Protein AF-A0A9W3ZY60-F1 (afdb_monomer_lite)

pLDDT: mean 83.42, std 15.67, range [38.97, 97.25]

Secondary structure (DSSP, 8-state):
--HHHHHHHHHHHHHHH---SS--EEEETTTTEEEEESS-TTSTT--EEESSSEEEEEE-TTS-EEEEETTS-EEEESS-HHHHHHHHHHHHHHHHHHHHHHHHTS---PPP--GGGGGGPPPTTT----------

Organism: Bacillus thuringiensis subsp. tolworthi (NCBI:txid1442)

Radius of gyration: 20.69 Å; chains: 1; bounding box: 61×48×41 Å

Structure (mmCIF, N/CA/C/O backbone):
data_AF-A0A9W3ZY60-F1
#
_entry.id   AF-A0A9W3ZY60-F1
#
loop_
_atom_site.group_PDB
_atom_site.id
_atom_site.type_symbol
_atom_site.label_atom_id
_atom_site.label_alt_id
_atom_site.label_comp_id
_atom_site.label_asym_id
_atom_site.label_entity_id
_atom_site.label_seq_id
_atom_site.pdbx_PDB_ins_code
_atom_site.Cartn_x
_atom_site.Cartn_y
_atom_site.Cartn_z
_atom_site.occupancy
_atom_site.B_iso_or_equiv
_atom_site.auth_seq_id
_atom_site.auth_comp_id
_atom_site.auth_asym_id
_atom_site.auth_atom_id
_atom_site.pdbx_PDB_model_num
ATOM 1 N N . MET A 1 1 ? -5.625 -25.934 -6.864 1.00 38.97 1 MET A N 1
ATOM 2 C CA . MET A 1 1 ? -4.253 -25.501 -7.225 1.00 38.97 1 MET A CA 1
ATOM 3 C C . MET A 1 1 ? -4.138 -23.978 -7.470 1.00 38.97 1 MET A C 1
ATOM 5 O O . MET A 1 1 ? -3.528 -23.561 -8.440 1.00 38.97 1 MET A O 1
ATOM 9 N N . CYS A 1 2 ? -4.653 -23.108 -6.583 1.00 51.28 2 CYS A N 1
ATOM 10 C CA . CYS A 1 2 ? -4.442 -21.642 -6.683 1.00 51.28 2 CYS A CA 1
ATOM 11 C C . CYS A 1 2 ? -3.364 -21.103 -5.721 1.00 51.28 2 CYS A C 1
ATOM 13 O O . CYS A 1 2 ? -3.027 -19.923 -5.780 1.00 51.28 2 CYS A O 1
ATOM 15 N N . TYR A 1 3 ? -2.821 -21.959 -4.847 1.00 53.47 3 TYR A N 1
ATOM 16 C CA . TYR A 1 3 ? -1.860 -21.580 -3.808 1.00 53.47 3 TYR A CA 1
ATOM 17 C C . TYR A 1 3 ? -0.530 -21.097 -4.406 1.00 53.47 3 TYR A C 1
ATOM 19 O O . TYR A 1 3 ? -0.026 -20.050 -4.009 1.00 53.47 3 TYR A O 1
ATOM 27 N N . GLU A 1 4 ? -0.026 -21.761 -5.451 1.00 56.81 4 GLU A N 1
ATOM 28 C CA . GLU A 1 4 ? 1.256 -21.394 -6.075 1.00 56.81 4 GLU A CA 1
ATOM 29 C C . GLU A 1 4 ? 1.251 -19.987 -6.682 1.00 56.81 4 GLU A C 1
ATOM 31 O O . GLU A 1 4 ? 2.208 -19.227 -6.549 1.00 56.81 4 GLU A O 1
ATOM 36 N N . ARG A 1 5 ? 0.116 -19.578 -7.259 1.00 73.69 5 ARG A N 1
ATOM 37 C CA . ARG A 1 5 ? -0.067 -18.239 -7.834 1.00 73.69 5 ARG A CA 1
ATOM 38 C C . ARG A 1 5 ? -0.041 -17.119 -6.788 1.00 73.69 5 ARG A C 1
ATOM 40 O O . ARG A 1 5 ? 0.246 -15.977 -7.145 1.00 73.69 5 ARG A O 1
ATOM 47 N N . PHE A 1 6 ? -0.375 -17.399 -5.530 1.00 83.19 6 PHE A N 1
ATOM 48 C CA . PHE A 1 6 ? -0.290 -16.410 -4.454 1.00 83.19 6 PHE A CA 1
ATOM 49 C C . PHE A 1 6 ? 1.148 -16.272 -3.945 1.00 83.19 6 PHE A C 1
ATOM 51 O O . PHE A 1 6 ? 1.656 -15.155 -3.860 1.00 83.19 6 PHE A O 1
ATOM 58 N N . PHE A 1 7 ? 1.820 -17.395 -3.674 1.00 85.81 7 PHE A N 1
ATOM 59 C CA . PHE A 1 7 ? 3.206 -17.386 -3.199 1.00 85.81 7 PHE A CA 1
ATOM 60 C C . PHE A 1 7 ? 4.164 -16.802 -4.230 1.00 85.81 7 PHE A C 1
ATOM 62 O O . PHE A 1 7 ? 4.990 -15.976 -3.856 1.00 85.81 7 PHE A O 1
ATOM 69 N N . GLY A 1 8 ? 3.993 -17.121 -5.517 1.00 86.56 8 GLY A N 1
ATOM 70 C CA . GLY A 1 8 ? 4.802 -16.520 -6.579 1.00 86.56 8 GLY A CA 1
ATOM 71 C C . GLY A 1 8 ? 4.671 -14.994 -6.629 1.00 86.56 8 GLY A C 1
ATOM 72 O O . GLY A 1 8 ? 5.671 -14.288 -6.716 1.00 86.56 8 GLY A O 1
ATOM 73 N N . ARG A 1 9 ? 3.451 -14.456 -6.479 1.00 87.88 9 ARG A N 1
ATOM 74 C CA . ARG A 1 9 ? 3.241 -12.997 -6.418 1.00 87.88 9 ARG A CA 1
ATOM 75 C C . ARG A 1 9 ? 3.841 -12.377 -5.163 1.00 87.88 9 ARG A C 1
ATOM 77 O O . ARG A 1 9 ? 4.436 -11.308 -5.242 1.00 87.88 9 ARG A O 1
ATOM 84 N N . LYS A 1 10 ? 3.694 -13.045 -4.018 1.00 89.19 10 LYS A N 1
ATOM 85 C CA . LYS A 1 10 ? 4.271 -12.599 -2.748 1.00 89.19 10 LYS A CA 1
ATOM 86 C C . LYS A 1 10 ? 5.800 -12.553 -2.814 1.00 89.19 10 LYS A C 1
ATOM 88 O O . LYS A 1 10 ? 6.388 -11.583 -2.342 1.00 89.19 10 LYS A O 1
ATOM 93 N N . GLU A 1 11 ? 6.430 -13.569 -3.399 1.00 89.06 11 GLU A N 1
ATOM 94 C CA . GLU A 1 11 ? 7.886 -13.608 -3.551 1.00 89.06 11 GLU A CA 1
ATOM 95 C C . GLU A 1 11 ? 8.365 -12.534 -4.530 1.00 89.06 11 GLU A C 1
ATOM 97 O O . GLU A 1 11 ? 9.295 -11.804 -4.206 1.00 89.06 11 GLU A O 1
ATOM 102 N N . GLY A 1 12 ? 7.650 -12.323 -5.642 1.00 88.25 12 GLY A N 1
ATOM 103 C CA . GLY A 1 12 ? 7.923 -11.204 -6.547 1.00 88.25 12 GLY A CA 1
ATOM 104 C C . GLY A 1 12 ? 7.873 -9.851 -5.830 1.00 88.25 12 GLY A C 1
ATOM 105 O O . GLY A 1 12 ? 8.790 -9.046 -5.945 1.00 88.25 12 GLY A O 1
ATOM 106 N N . THR A 1 13 ? 6.859 -9.596 -4.997 1.00 90.75 13 THR A N 1
ATOM 107 C CA . THR A 1 13 ? 6.813 -8.366 -4.186 1.00 90.75 13 THR A CA 1
ATOM 108 C C . THR A 1 13 ? 7.991 -8.251 -3.221 1.00 90.75 13 THR A C 1
ATOM 110 O O . THR A 1 13 ? 8.529 -7.155 -3.043 1.00 90.75 13 THR A O 1
ATOM 113 N N . LYS A 1 14 ? 8.406 -9.354 -2.596 1.00 90.88 14 LYS A N 1
ATOM 114 C CA . LYS A 1 14 ? 9.551 -9.384 -1.681 1.00 90.88 14 LYS A CA 1
ATOM 115 C C . LYS A 1 14 ? 10.863 -9.085 -2.406 1.00 90.88 14 LYS A C 1
ATOM 117 O O . LYS A 1 14 ? 11.657 -8.310 -1.885 1.00 90.88 14 LYS A O 1
ATOM 122 N N . GLU A 1 15 ? 11.064 -9.629 -3.599 1.00 89.81 15 GLU A N 1
ATOM 123 C CA . GLU A 1 15 ? 12.227 -9.335 -4.440 1.00 89.81 15 GLU A CA 1
ATOM 124 C C . GLU A 1 15 ? 12.258 -7.861 -4.877 1.00 89.81 15 GLU A C 1
ATOM 126 O O . GLU A 1 15 ? 13.311 -7.230 -4.892 1.00 89.81 15 GLU A O 1
ATOM 131 N N . LEU A 1 16 ? 11.090 -7.286 -5.182 1.00 88.81 16 LEU A N 1
ATOM 132 C CA . LEU A 1 16 ? 10.964 -5.898 -5.631 1.00 88.81 16 LEU A CA 1
ATOM 133 C C . LEU A 1 16 ? 11.133 -4.866 -4.513 1.00 88.81 16 LEU A C 1
ATOM 135 O O . LEU A 1 16 ? 11.702 -3.805 -4.736 1.00 88.81 16 LEU A O 1
ATOM 139 N N . THR A 1 17 ? 10.568 -5.130 -3.335 1.00 89.62 17 THR A N 1
ATOM 140 C CA . THR A 1 17 ? 10.355 -4.095 -2.303 1.00 89.62 17 THR A CA 1
ATOM 141 C C . THR A 1 17 ? 10.947 -4.431 -0.940 1.00 89.62 17 THR A C 1
ATOM 143 O O . THR A 1 17 ? 10.913 -3.578 -0.046 1.00 89.62 17 THR A O 1
ATOM 146 N N . HIS A 1 18 ? 11.445 -5.661 -0.772 1.00 90.69 18 HIS A N 1
ATOM 147 C CA . HIS A 1 18 ? 11.888 -6.264 0.490 1.00 90.69 18 HIS A CA 1
ATOM 148 C C . HIS A 1 18 ? 10.790 -6.388 1.561 1.00 90.69 18 HIS A C 1
ATOM 150 O O . HIS A 1 18 ? 11.072 -6.604 2.739 1.00 90.69 18 HIS A O 1
ATOM 156 N N . ILE A 1 19 ? 9.513 -6.290 1.173 1.00 88.94 19 ILE A N 1
ATOM 157 C CA . ILE A 1 19 ? 8.381 -6.446 2.091 1.00 88.94 19 ILE A CA 1
ATOM 158 C C . ILE A 1 19 ? 8.047 -7.933 2.251 1.00 88.94 19 ILE A C 1
ATOM 160 O O . ILE A 1 19 ? 7.628 -8.596 1.307 1.00 88.94 19 ILE A O 1
ATOM 164 N N . THR A 1 20 ? 8.179 -8.450 3.473 1.00 86.56 20 THR A N 1
ATOM 165 C CA . THR A 1 20 ? 7.963 -9.875 3.791 1.00 86.56 20 THR A CA 1
ATOM 166 C C . THR A 1 20 ? 6.615 -10.148 4.467 1.00 86.56 20 THR A C 1
ATOM 168 O O . THR A 1 20 ? 5.926 -11.124 4.151 1.00 86.56 20 THR A O 1
ATOM 171 N N . HIS A 1 21 ? 6.212 -9.274 5.392 1.00 87.62 21 HIS A N 1
ATOM 172 C CA . HIS A 1 21 ? 4.989 -9.412 6.183 1.00 87.62 21 HIS A CA 1
ATOM 173 C C . HIS A 1 21 ? 3.867 -8.534 5.648 1.00 87.62 21 HIS A C 1
ATOM 175 O O . HIS A 1 21 ? 4.058 -7.331 5.457 1.00 87.62 21 HIS A O 1
ATOM 181 N N . LYS A 1 22 ? 2.682 -9.140 5.473 1.00 90.06 22 LYS A N 1
ATOM 182 C CA . LYS A 1 22 ? 1.488 -8.495 4.904 1.00 90.06 22 LYS A CA 1
ATOM 183 C C . LYS A 1 22 ? 1.797 -7.736 3.603 1.00 90.06 22 LYS A C 1
ATOM 185 O O . LYS A 1 22 ? 1.313 -6.626 3.394 1.00 90.06 22 LYS A O 1
ATOM 190 N N . ALA A 1 23 ? 2.650 -8.332 2.778 1.00 91.94 23 ALA A N 1
ATOM 191 C CA . ALA A 1 23 ? 3.040 -7.816 1.482 1.00 91.94 23 ALA A CA 1
ATOM 192 C C . ALA A 1 23 ? 1.817 -7.557 0.573 1.00 91.94 23 ALA A C 1
ATOM 194 O O . ALA A 1 23 ? 0.886 -8.377 0.536 1.00 91.94 23 ALA A O 1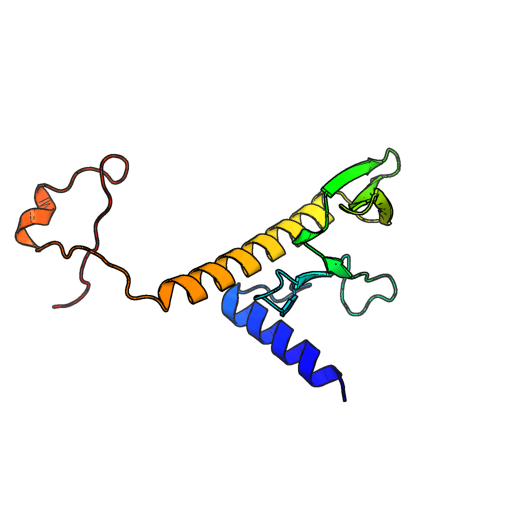
ATOM 195 N N . PRO A 1 24 ? 1.810 -6.433 -0.160 1.00 94.81 24 PRO A N 1
ATOM 196 C CA . PRO A 1 24 ? 0.859 -6.222 -1.242 1.00 94.81 24 PRO A CA 1
ATOM 197 C C . PRO A 1 24 ? 1.096 -7.220 -2.382 1.00 94.81 24 PRO A C 1
ATOM 199 O O . PRO A 1 24 ? 2.122 -7.892 -2.423 1.00 94.81 24 PRO A O 1
ATOM 202 N N . ILE A 1 25 ? 0.147 -7.324 -3.307 1.00 94.19 25 ILE A N 1
ATOM 203 C CA . ILE A 1 25 ? 0.265 -8.156 -4.508 1.00 94.19 25 ILE A CA 1
ATOM 204 C C . ILE A 1 25 ? -0.090 -7.343 -5.747 1.00 94.19 25 ILE A C 1
ATOM 206 O O . ILE A 1 25 ? -1.034 -6.552 -5.743 1.00 94.19 25 ILE A O 1
ATOM 210 N N . ALA A 1 26 ? 0.640 -7.584 -6.830 1.00 93.00 26 ALA A N 1
ATOM 211 C CA . ALA A 1 26 ? 0.273 -7.114 -8.156 1.00 93.00 26 ALA A CA 1
ATOM 212 C C . ALA A 1 26 ? -0.449 -8.247 -8.900 1.00 93.00 26 ALA A C 1
ATOM 214 O O . ALA A 1 26 ? 0.137 -9.298 -9.168 1.00 93.00 26 ALA A O 1
ATOM 215 N N . ILE A 1 27 ? -1.740 -8.067 -9.191 1.00 91.25 27 ILE A N 1
ATOM 216 C CA . ILE A 1 27 ? -2.525 -9.051 -9.952 1.00 91.25 27 ILE A CA 1
ATOM 217 C C . ILE A 1 27 ? -2.345 -8.807 -11.448 1.00 91.25 27 ILE A C 1
ATOM 219 O O . ILE A 1 27 ? -1.994 -9.739 -12.169 1.00 91.25 27 ILE A O 1
ATOM 223 N N . SER A 1 28 ? -2.553 -7.560 -11.878 1.00 89.69 28 SER A N 1
ATOM 224 C CA . S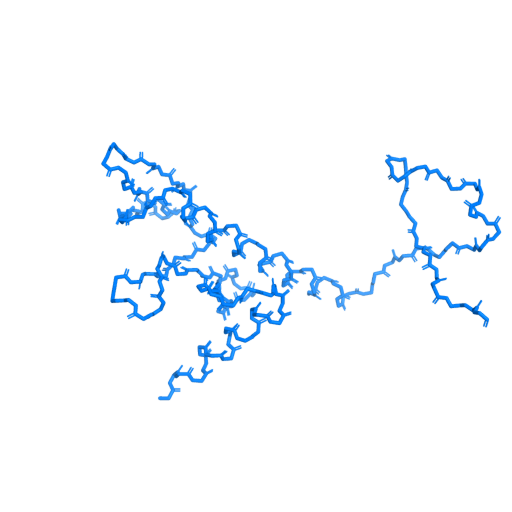ER A 1 28 ? -2.281 -7.083 -13.236 1.00 89.69 28 SER A CA 1
ATOM 225 C C . SER A 1 28 ? -1.703 -5.665 -13.164 1.00 89.69 28 SER A C 1
ATOM 227 O O . SER A 1 28 ? -2.455 -4.700 -13.013 1.00 89.69 28 SER A O 1
ATOM 229 N N . PRO A 1 29 ? -0.369 -5.511 -13.247 1.00 87.75 29 PRO A N 1
ATOM 230 C CA . PRO A 1 29 ? 0.277 -4.202 -13.339 1.00 87.75 29 PRO A CA 1
ATOM 231 C C . PRO A 1 29 ? -0.220 -3.353 -14.515 1.00 87.75 29 PRO A C 1
ATOM 233 O O . PRO A 1 29 ? -0.277 -2.131 -14.403 1.00 87.75 29 PRO A O 1
ATOM 236 N N . ALA A 1 30 ? -0.574 -3.994 -15.636 1.00 87.75 30 ALA A N 1
ATOM 237 C CA . ALA A 1 30 ? -1.065 -3.317 -16.835 1.00 87.75 30 ALA A CA 1
ATOM 238 C C . ALA A 1 30 ? -2.407 -2.613 -16.584 1.00 87.75 30 ALA A C 1
ATOM 240 O O . ALA A 1 30 ? -2.579 -1.471 -17.000 1.00 87.75 30 ALA A O 1
ATOM 241 N N . ASP A 1 31 ? -3.291 -3.257 -15.819 1.00 89.69 31 ASP A N 1
ATOM 242 C CA . ASP A 1 31 ? -4.635 -2.761 -15.499 1.00 89.69 31 ASP A CA 1
ATOM 243 C C . ASP A 1 31 ? -4.692 -2.013 -14.154 1.00 89.69 31 ASP A C 1
ATOM 245 O O . ASP A 1 31 ? -5.765 -1.826 -13.584 1.00 89.69 31 ASP A O 1
ATOM 249 N N . GLN A 1 32 ? -3.538 -1.627 -13.593 1.00 90.50 32 GLN A N 1
ATOM 250 C CA . GLN A 1 32 ? -3.441 -0.949 -12.290 1.00 90.50 32 GLN A CA 1
ATOM 251 C C . GLN A 1 32 ? -4.044 -1.747 -11.114 1.00 90.50 32 GLN A C 1
ATOM 253 O O . GLN A 1 32 ? -4.426 -1.197 -10.077 1.00 90.50 32 GLN A O 1
ATOM 258 N N . LEU A 1 33 ? -4.076 -3.076 -11.240 1.00 93.31 33 LEU A N 1
ATOM 259 C CA . LEU A 1 33 ? -4.633 -4.000 -10.256 1.00 93.31 33 LEU A CA 1
ATOM 260 C C . LEU A 1 33 ? -3.592 -4.388 -9.197 1.00 93.31 33 LEU A C 1
ATOM 262 O O . LEU A 1 33 ? -3.043 -5.496 -9.205 1.00 93.31 33 LEU A O 1
ATOM 266 N N . TYR A 1 34 ? -3.357 -3.465 -8.264 1.00 94.94 34 TYR A N 1
ATOM 267 C CA . TYR A 1 34 ? -2.534 -3.662 -7.068 1.00 94.94 34 TYR A CA 1
ATOM 268 C C . TYR A 1 34 ? -3.409 -3.739 -5.822 1.00 94.94 34 TYR A C 1
ATOM 270 O O . TYR A 1 34 ? -4.243 -2.863 -5.588 1.00 94.94 34 TYR A O 1
ATOM 278 N N . PHE A 1 35 ? -3.192 -4.763 -5.002 1.00 95.75 35 PHE A N 1
ATOM 279 C CA . PHE A 1 35 ? -4.005 -5.028 -3.821 1.00 95.75 35 PHE A CA 1
ATOM 280 C C . PHE A 1 35 ? -3.153 -5.161 -2.568 1.00 95.75 35 PHE A C 1
ATOM 282 O O . PHE A 1 35 ? -2.039 -5.682 -2.620 1.00 95.75 35 PHE A O 1
ATOM 289 N N . PHE A 1 36 ? -3.707 -4.766 -1.424 1.00 95.56 36 PHE A N 1
ATOM 290 C CA . PHE A 1 36 ? -3.080 -4.985 -0.125 1.00 95.56 36 PHE A CA 1
ATOM 291 C C . PHE A 1 36 ? -4.024 -5.589 0.901 1.00 95.56 36 PHE A C 1
ATOM 293 O O . PHE A 1 36 ? -5.230 -5.332 0.857 1.00 95.56 36 PHE A O 1
ATOM 300 N N . PRO A 1 37 ? -3.481 -6.387 1.834 1.00 95.50 37 PRO A N 1
ATOM 301 C CA . PRO A 1 37 ? -4.274 -7.002 2.880 1.00 95.50 37 PRO A CA 1
ATOM 302 C C . PRO A 1 37 ? -4.501 -6.024 4.044 1.00 95.50 37 PRO A C 1
ATOM 304 O O . PRO A 1 37 ? -3.582 -5.313 4.471 1.00 95.50 37 PRO A O 1
ATOM 307 N N . THR A 1 38 ? -5.704 -6.036 4.617 1.00 94.56 38 THR A N 1
ATOM 308 C CA . THR A 1 38 ? -6.029 -5.270 5.835 1.00 94.56 38 THR A CA 1
ATOM 309 C C . THR A 1 38 ? -5.400 -5.885 7.090 1.00 94.56 38 THR A C 1
ATOM 311 O O . THR A 1 38 ? -4.953 -5.170 7.987 1.00 94.56 38 THR A O 1
ATOM 314 N N . TYR A 1 39 ? -5.275 -7.215 7.135 1.00 93.44 39 TYR A N 1
ATOM 315 C CA . TYR A 1 39 ? -4.677 -7.960 8.246 1.00 93.44 39 TYR A CA 1
ATOM 316 C C . TYR A 1 39 ? -3.619 -8.968 7.765 1.00 93.44 39 TYR A C 1
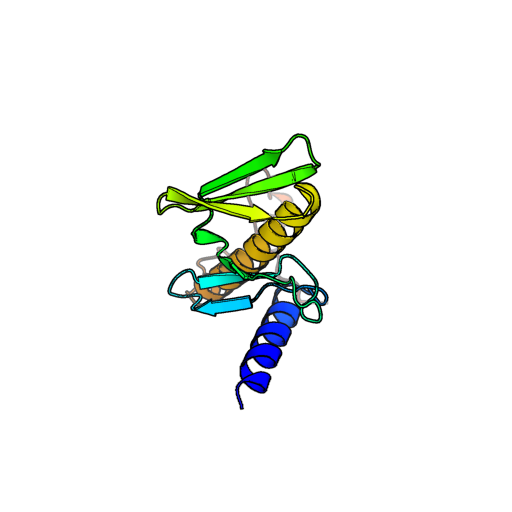ATOM 318 O O . TYR A 1 39 ? -3.100 -8.882 6.658 1.00 93.44 39 TYR A O 1
ATOM 326 N N . SER A 1 40 ? -3.210 -9.893 8.639 1.00 90.06 40 SER A N 1
ATOM 327 C CA . SER A 1 40 ? -2.400 -11.047 8.230 1.00 90.06 40 SER A CA 1
ATOM 328 C C . SER A 1 40 ? -3.235 -11.994 7.369 1.00 90.06 40 SER A C 1
ATOM 330 O O . SER A 1 40 ? -4.393 -12.224 7.694 1.00 90.06 40 SER A O 1
ATOM 332 N N . TYR A 1 41 ? -2.637 -12.618 6.352 1.00 88.19 41 TYR A N 1
ATOM 333 C CA . TYR A 1 41 ? -3.321 -13.571 5.462 1.00 88.19 41 TYR A CA 1
ATOM 334 C C . TYR A 1 41 ? -3.914 -14.787 6.182 1.00 88.19 41 TYR A C 1
ATOM 336 O O . TYR A 1 41 ? -4.796 -15.450 5.653 1.00 88.19 41 TYR A O 1
ATOM 344 N N . SER A 1 42 ? -3.398 -15.102 7.371 1.00 88.31 42 SER A N 1
ATOM 345 C CA . SER A 1 42 ? -3.892 -16.190 8.215 1.00 88.31 42 SER A CA 1
ATOM 346 C C . SER A 1 42 ? -5.197 -15.853 8.940 1.00 88.31 42 SER A C 1
ATOM 348 O O . SER A 1 42 ? -5.837 -16.747 9.489 1.00 88.31 42 SER A O 1
ATOM 350 N N . ARG A 1 43 ? -5.586 -14.575 8.981 1.00 91.00 43 ARG A N 1
ATOM 351 C CA . ARG A 1 43 ? -6.790 -14.111 9.669 1.00 91.00 43 ARG A CA 1
ATOM 352 C C . ARG A 1 43 ? -8.003 -14.188 8.753 1.00 91.00 43 ARG A C 1
ATOM 354 O O . ARG A 1 43 ? -7.935 -13.764 7.602 1.00 91.00 43 ARG A O 1
ATOM 361 N N . LYS A 1 44 ? -9.128 -14.669 9.288 1.00 89.25 44 LYS A N 1
ATOM 362 C CA . LYS A 1 44 ? -10.397 -14.775 8.547 1.00 89.25 44 LYS A CA 1
ATOM 363 C C . LYS A 1 44 ? -10.980 -13.408 8.194 1.00 89.25 44 LYS A C 1
ATOM 365 O O . LYS A 1 44 ? -11.668 -13.278 7.193 1.00 89.25 44 LYS A O 1
ATOM 370 N N . GLU A 1 45 ? -10.664 -12.391 8.988 1.00 90.12 45 GLU A N 1
ATOM 371 C CA . GLU A 1 45 ? -11.113 -11.011 8.792 1.00 90.12 45 GLU A CA 1
ATOM 372 C C . GLU A 1 45 ? -10.262 -10.257 7.754 1.00 90.12 45 GLU A C 1
ATOM 374 O O . GLU A 1 45 ? -10.504 -9.083 7.474 1.00 90.12 45 GLU A O 1
ATOM 379 N N . CYS A 1 46 ? -9.229 -10.901 7.194 1.00 92.50 46 CYS A N 1
ATOM 380 C CA . CYS A 1 46 ? -8.365 -10.292 6.194 1.00 92.50 46 CYS A CA 1
ATOM 381 C C . CYS A 1 46 ? -9.129 -10.039 4.892 1.00 92.50 46 CYS A C 1
ATOM 383 O O . CYS A 1 46 ? -9.414 -10.958 4.127 1.00 92.50 46 CYS A O 1
ATOM 385 N N . ALA A 1 47 ? -9.369 -8.764 4.608 1.00 92.81 47 ALA A N 1
ATOM 386 C CA . ALA A 1 47 ? -9.861 -8.296 3.326 1.00 92.81 47 ALA A CA 1
ATOM 387 C C . ALA A 1 47 ? -8.692 -7.810 2.461 1.00 92.81 47 ALA A C 1
ATOM 389 O O . ALA A 1 47 ? -7.636 -7.424 2.971 1.00 92.81 47 ALA A O 1
ATOM 390 N N . TRP A 1 48 ? -8.898 -7.813 1.146 1.00 94.19 48 TRP A N 1
ATOM 391 C CA . TRP A 1 48 ? -7.970 -7.243 0.174 1.00 94.19 48 TRP A CA 1
ATOM 392 C C . TRP A 1 48 ? -8.595 -6.014 -0.463 1.00 94.19 48 TRP A C 1
ATOM 394 O O . TRP A 1 48 ? -9.727 -6.068 -0.939 1.00 94.19 48 TRP A O 1
ATOM 404 N N . LEU A 1 49 ? -7.850 -4.915 -0.484 1.00 95.50 49 LEU A N 1
ATOM 405 C CA . LEU A 1 49 ? -8.317 -3.638 -1.011 1.00 95.50 49 LEU A CA 1
ATOM 406 C C . LEU A 1 49 ? -7.486 -3.247 -2.224 1.00 95.50 49 LEU A C 1
ATOM 408 O O . LEU A 1 49 ? -6.263 -3.382 -2.199 1.00 95.50 49 LEU A O 1
ATOM 412 N N . SER A 1 50 ? -8.152 -2.769 -3.276 1.00 95.19 50 SER A N 1
ATOM 413 C CA . SER A 1 50 ? -7.465 -2.213 -4.443 1.00 95.19 50 SER A CA 1
ATOM 414 C C . SER A 1 50 ? -6.900 -0.846 -4.096 1.00 95.19 50 SER A C 1
ATOM 416 O O . SER A 1 50 ? -7.648 0.052 -3.718 1.00 95.19 50 SER A O 1
ATOM 418 N N . HIS A 1 51 ? -5.595 -0.673 -4.281 1.00 95.56 51 HIS A N 1
ATOM 419 C CA . HIS A 1 51 ? -4.919 0.599 -4.057 1.00 95.56 51 HIS A CA 1
ATOM 420 C C . HIS A 1 51 ? -5.429 1.709 -4.982 1.00 95.56 51 HIS A C 1
ATOM 422 O O . HIS A 1 51 ? -5.549 2.850 -4.552 1.00 95.56 51 HIS A O 1
ATOM 428 N N . PHE A 1 52 ? -5.736 1.386 -6.242 1.00 94.62 52 PHE A N 1
ATOM 429 C CA . PHE A 1 52 ? -6.110 2.384 -7.247 1.00 94.62 52 PHE A CA 1
ATOM 430 C C . PHE A 1 52 ? -7.553 2.886 -7.109 1.00 94.62 52 PHE A C 1
ATOM 432 O O . PHE A 1 52 ? -7.839 4.026 -7.452 1.00 94.62 52 PHE A O 1
ATOM 439 N N . TYR A 1 53 ? -8.459 2.048 -6.602 1.00 94.88 53 TYR A N 1
ATOM 440 C CA . TYR A 1 53 ? -9.894 2.355 -6.567 1.00 94.88 53 TYR A CA 1
ATOM 441 C C . TYR A 1 53 ? -10.373 2.980 -5.253 1.00 94.88 53 TYR A C 1
ATOM 443 O O . TYR A 1 53 ? -11.567 3.237 -5.104 1.00 94.88 53 TYR A O 1
ATOM 451 N N . ILE A 1 54 ? -9.468 3.213 -4.301 1.00 95.50 54 ILE A N 1
ATOM 452 C CA . ILE A 1 54 ? -9.768 3.950 -3.073 1.00 95.50 54 ILE A CA 1
ATOM 453 C C . ILE A 1 54 ? -9.802 5.441 -3.406 1.00 95.50 54 ILE A C 1
ATOM 455 O O . ILE A 1 54 ? -8.801 6.007 -3.832 1.00 95.50 54 ILE A O 1
ATOM 459 N N . GLU A 1 55 ? -10.948 6.069 -3.173 1.00 96.12 55 GLU A N 1
ATOM 460 C CA . GLU A 1 55 ? -11.138 7.507 -3.354 1.00 96.12 55 GLU A CA 1
ATOM 461 C C . GLU A 1 55 ? -10.724 8.274 -2.094 1.00 96.12 55 GLU A C 1
ATOM 463 O O . GLU A 1 55 ? -9.986 9.253 -2.157 1.00 96.12 55 GLU A O 1
ATOM 468 N N . SER A 1 56 ? -11.190 7.829 -0.925 1.00 95.44 56 SER A N 1
ATOM 469 C CA . SER A 1 56 ? -10.874 8.479 0.346 1.00 95.44 56 SER A CA 1
ATOM 470 C C . SER A 1 56 ? -10.985 7.519 1.526 1.00 95.44 56 SER A C 1
ATOM 472 O O . SER A 1 56 ? -11.666 6.492 1.470 1.00 95.44 56 SER A O 1
ATOM 474 N N . ASN A 1 57 ? -10.311 7.868 2.622 1.00 95.12 57 ASN A N 1
ATOM 475 C CA . ASN A 1 57 ? -10.455 7.201 3.909 1.00 95.12 57 ASN A CA 1
ATOM 476 C C . ASN A 1 57 ? -10.787 8.227 5.002 1.00 95.12 57 ASN A C 1
ATOM 478 O O . ASN A 1 57 ? -10.338 9.373 4.952 1.00 95.12 57 ASN A O 1
ATOM 482 N N . LYS A 1 58 ? -11.607 7.827 5.976 1.00 95.69 58 LYS A N 1
ATOM 483 C CA . LYS A 1 58 ? -11.989 8.665 7.116 1.00 95.69 58 LYS A CA 1
ATOM 484 C C . LYS A 1 58 ? -12.022 7.841 8.392 1.00 95.69 58 LYS A C 1
ATOM 486 O O . LYS A 1 58 ? -12.740 6.847 8.471 1.00 95.69 58 LYS A O 1
ATOM 491 N N . GLU A 1 59 ? -11.285 8.298 9.394 1.00 96.56 59 GLU A N 1
ATOM 492 C CA . GLU A 1 59 ? -11.318 7.730 10.738 1.00 96.56 59 GLU A CA 1
ATOM 493 C C . GLU A 1 59 ? -12.616 8.115 11.458 1.00 96.56 59 GLU A C 1
ATOM 495 O O . GLU A 1 59 ? -13.111 9.244 11.355 1.00 96.56 59 GLU A O 1
ATOM 500 N N . LEU A 1 60 ? -13.199 7.140 12.144 1.00 94.88 60 LEU A N 1
ATOM 501 C CA . LEU A 1 60 ? -14.398 7.277 12.953 1.00 94.88 60 LEU A CA 1
ATOM 502 C C . LEU A 1 60 ? -14.039 7.473 14.427 1.00 94.88 60 LEU A C 1
ATOM 504 O O . LEU A 1 60 ? -12.941 7.159 14.876 1.00 94.88 60 LEU A O 1
ATOM 508 N N . LYS A 1 61 ? -15.008 7.961 15.208 1.00 92.50 61 LYS A N 1
ATOM 509 C CA . LYS A 1 61 ? -14.840 8.203 16.651 1.00 92.50 61 LYS A CA 1
ATOM 510 C C . LYS A 1 61 ? -14.534 6.935 17.455 1.00 92.50 61 LYS A C 1
ATOM 512 O O . LYS A 1 61 ? -13.948 7.032 18.523 1.00 92.50 61 LYS A O 1
ATOM 517 N N . ASP A 1 62 ? -14.950 5.774 16.957 1.00 91.25 62 ASP A N 1
ATOM 518 C CA . ASP A 1 62 ? -14.707 4.461 17.562 1.00 91.25 62 ASP A CA 1
ATOM 519 C C . ASP A 1 62 ? -13.337 3.866 17.169 1.00 91.25 62 ASP A C 1
ATOM 521 O O . ASP A 1 62 ? -13.068 2.709 17.475 1.00 91.25 62 ASP A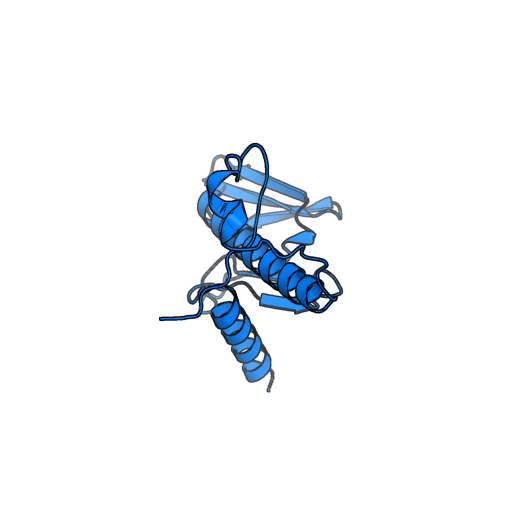 O 1
ATOM 525 N N . GLY A 1 63 ? -12.477 4.634 16.483 1.00 89.62 63 GLY A N 1
ATOM 526 C CA . GLY A 1 63 ? -11.153 4.199 16.020 1.00 89.62 63 GLY A CA 1
ATOM 527 C C . GLY A 1 63 ? -11.177 3.337 14.754 1.00 89.62 63 GLY A C 1
ATOM 528 O O . GLY A 1 63 ? -10.122 2.935 14.263 1.00 89.62 63 GLY A O 1
ATOM 529 N N . ASN A 1 64 ? -12.366 3.064 14.207 1.00 93.50 64 ASN A N 1
ATOM 530 C CA . ASN A 1 64 ? -12.529 2.329 12.958 1.00 93.50 64 ASN A CA 1
ATOM 531 C C . ASN A 1 64 ? -12.360 3.249 11.745 1.00 93.50 64 ASN A C 1
ATOM 533 O O . ASN A 1 64 ? -12.429 4.475 11.839 1.00 93.50 64 ASN A O 1
ATOM 537 N N . LEU A 1 65 ? -12.194 2.653 10.568 1.00 96.06 65 LEU A N 1
ATOM 538 C CA . LEU A 1 65 ? -11.935 3.381 9.332 1.00 96.06 65 LEU A CA 1
ATOM 539 C C . LEU A 1 65 ? -13.052 3.147 8.314 1.00 96.06 65 LEU A C 1
ATOM 541 O O . LEU A 1 65 ? -13.413 2.007 8.039 1.00 96.06 65 LEU A O 1
ATOM 545 N N . ILE A 1 66 ? -13.583 4.214 7.716 1.00 96.75 66 ILE A N 1
ATOM 546 C CA . ILE A 1 66 ? -14.440 4.118 6.527 1.00 96.75 66 ILE A CA 1
ATOM 547 C C . ILE A 1 66 ? -13.598 4.381 5.288 1.00 96.75 66 ILE A C 1
ATOM 549 O O . ILE A 1 66 ? -12.964 5.430 5.179 1.00 96.75 66 ILE A O 1
ATOM 553 N N . ILE A 1 67 ? -13.658 3.454 4.338 1.00 96.81 67 ILE A N 1
ATOM 554 C CA . ILE A 1 67 ? -13.081 3.589 3.002 1.00 96.81 67 ILE A CA 1
ATOM 555 C C . ILE A 1 67 ? -14.203 3.870 2.015 1.00 96.81 67 ILE A C 1
ATOM 557 O O . ILE A 1 67 ? -15.198 3.147 2.014 1.00 96.81 67 ILE A O 1
ATOM 561 N N . ARG A 1 68 ? -14.039 4.892 1.172 1.00 97.25 68 ARG A N 1
ATOM 562 C CA . ARG A 1 68 ? -14.891 5.133 0.001 1.00 97.25 68 ARG A CA 1
ATOM 563 C C . ARG A 1 68 ? -14.137 4.757 -1.259 1.00 97.25 68 ARG A C 1
ATOM 565 O O . ARG A 1 68 ? -12.956 5.080 -1.403 1.00 97.25 68 ARG A O 1
ATOM 572 N N . PHE A 1 69 ? -14.830 4.079 -2.156 1.00 96.38 69 PHE A N 1
ATOM 573 C CA . PHE A 1 69 ? -14.321 3.708 -3.463 1.00 96.38 69 PHE A CA 1
ATOM 574 C C . PHE A 1 69 ? -14.865 4.653 -4.530 1.00 96.38 69 PHE A C 1
ATOM 576 O O . PHE A 1 69 ? -15.934 5.237 -4.367 1.00 96.38 69 PHE A O 1
ATOM 583 N N . ILE A 1 70 ? -14.164 4.737 -5.660 1.00 95.94 70 ILE A N 1
ATOM 584 C CA . ILE A 1 70 ? -14.525 5.618 -6.786 1.00 95.94 70 ILE A CA 1
ATOM 585 C C . ILE A 1 70 ? -15.920 5.357 -7.381 1.00 95.94 70 ILE A C 1
ATOM 587 O O . ILE A 1 70 ? -16.464 6.187 -8.097 1.00 95.94 70 ILE A O 1
ATOM 591 N N . ASN A 1 71 ? -16.503 4.189 -7.112 1.00 94.94 71 ASN A N 1
ATOM 592 C CA . ASN A 1 71 ? -17.844 3.812 -7.556 1.00 94.94 71 ASN A CA 1
ATOM 593 C C . ASN A 1 71 ? -18.945 4.251 -6.569 1.00 94.94 71 ASN A C 1
ATOM 595 O O . ASN A 1 71 ? -20.091 3.830 -6.710 1.00 94.94 71 ASN A O 1
ATOM 599 N N . GLY A 1 72 ? -18.602 5.038 -5.545 1.00 94.69 72 GLY A N 1
ATOM 600 C CA . GLY A 1 72 ? -19.523 5.542 -4.527 1.00 94.69 72 GLY A CA 1
ATOM 601 C C . GLY A 1 72 ? -19.815 4.568 -3.382 1.00 94.69 72 GLY A C 1
ATOM 602 O O . GLY A 1 72 ? -20.432 4.964 -2.392 1.00 94.69 72 GLY A O 1
ATOM 603 N N . PHE A 1 73 ? -19.359 3.314 -3.460 1.00 96.06 73 PHE A N 1
ATOM 604 C CA . PHE A 1 73 ? -19.526 2.360 -2.365 1.00 96.06 73 PHE A CA 1
ATOM 605 C C . PHE A 1 73 ? -18.559 2.664 -1.219 1.00 96.06 73 PHE A C 1
ATOM 607 O O . PHE A 1 73 ? -17.447 3.155 -1.422 1.00 96.06 73 PHE A O 1
ATOM 614 N N . ALA A 1 74 ? -18.973 2.330 0.003 1.00 96.12 74 ALA A N 1
ATOM 615 C CA . ALA A 1 74 ? -18.159 2.511 1.195 1.00 96.12 74 ALA A CA 1
ATOM 616 C C . ALA A 1 74 ? -18.166 1.263 2.079 1.00 96.12 74 ALA A C 1
ATOM 618 O O . ALA A 1 74 ? -19.173 0.564 2.176 1.00 96.12 74 ALA A O 1
ATOM 619 N N . VAL A 1 75 ? -17.041 1.003 2.744 1.00 95.31 75 VAL A N 1
ATOM 620 C CA . VAL A 1 75 ? -16.866 -0.127 3.666 1.00 95.31 75 VAL A CA 1
ATOM 621 C C . VAL A 1 75 ? -16.263 0.373 4.975 1.00 95.31 75 VAL A C 1
ATOM 623 O O . VAL A 1 75 ? -15.332 1.180 4.967 1.00 95.31 75 VAL A O 1
ATOM 626 N N . LYS A 1 76 ? -16.789 -0.120 6.101 1.00 95.00 76 LYS A N 1
ATOM 627 C CA . LYS A 1 76 ? -16.210 0.074 7.436 1.00 95.00 76 LYS A CA 1
ATOM 628 C C . LYS A 1 76 ? -15.207 -1.047 7.718 1.00 95.00 76 LYS A C 1
ATOM 630 O O . LYS A 1 76 ? -15.522 -2.216 7.519 1.00 95.00 76 LYS A O 1
ATOM 635 N N . LEU A 1 77 ? -14.020 -0.688 8.190 1.00 94.19 77 LEU A N 1
ATOM 636 C CA . LEU A 1 77 ? -12.937 -1.596 8.550 1.00 94.19 77 LEU A CA 1
ATOM 637 C C . LEU A 1 77 ? -12.542 -1.387 10.011 1.00 94.19 77 LEU A C 1
ATOM 639 O O . LEU A 1 77 ? -12.390 -0.251 10.461 1.00 94.19 77 LEU A O 1
ATOM 643 N N . GLU A 1 78 ? -12.304 -2.483 10.723 1.00 94.38 78 GLU A N 1
ATOM 644 C CA . GLU A 1 78 ? -11.875 -2.481 12.128 1.00 94.38 78 GLU A CA 1
ATOM 645 C C . GLU A 1 78 ? -10.348 -2.357 12.259 1.00 94.38 78 GLU A C 1
ATOM 647 O O . GLU A 1 78 ? -9.660 -3.166 12.891 1.00 94.38 78 GLU A O 1
ATOM 652 N N . ILE A 1 79 ? -9.785 -1.369 11.567 1.00 93.69 79 ILE A N 1
ATOM 653 C CA . ILE A 1 79 ? -8.349 -1.086 11.541 1.00 93.69 79 ILE A CA 1
ATOM 654 C C . ILE A 1 79 ? -8.111 0.384 11.836 1.00 93.69 79 ILE A C 1
ATOM 656 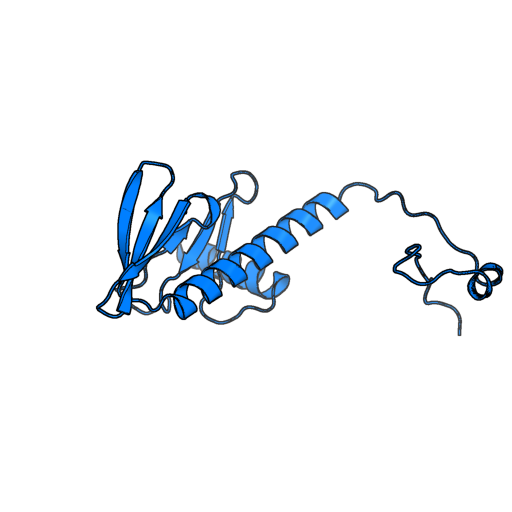O O . ILE A 1 79 ? -8.886 1.240 11.412 1.00 93.69 79 ILE A O 1
ATOM 660 N N . SER A 1 80 ? -6.988 0.676 12.489 1.00 94.19 80 SER A N 1
ATOM 661 C CA . SER A 1 80 ? -6.556 2.057 12.668 1.00 94.19 80 SER A CA 1
ATOM 662 C C . SER A 1 80 ? -6.148 2.682 11.336 1.00 94.19 80 SER A C 1
ATOM 664 O O . SER A 1 80 ? -5.608 2.007 10.447 1.00 94.19 80 SER A O 1
ATOM 666 N N . LYS A 1 81 ? -6.336 3.999 11.229 1.00 94.88 81 LYS A N 1
ATOM 667 C CA . LYS A 1 81 ? -5.923 4.789 10.066 1.00 94.88 81 LYS A CA 1
ATOM 668 C C . LYS A 1 81 ? -4.444 4.585 9.727 1.00 94.88 81 LYS A C 1
ATOM 670 O O . LYS A 1 81 ? -4.115 4.267 8.591 1.00 94.88 81 LYS A O 1
ATOM 675 N N . THR A 1 82 ? -3.568 4.623 10.729 1.00 94.69 82 THR A N 1
ATOM 676 C CA . THR A 1 82 ? -2.123 4.409 10.547 1.00 94.69 82 THR A CA 1
ATOM 677 C C . THR A 1 82 ? -1.797 3.027 9.976 1.00 94.69 82 THR A C 1
ATOM 679 O O . THR A 1 82 ? -0.940 2.895 9.103 1.00 94.69 82 THR A O 1
ATOM 682 N N . SER A 1 83 ? -2.480 1.971 10.437 1.00 93.62 83 SER A N 1
ATOM 683 C CA . SER A 1 83 ? -2.263 0.614 9.911 1.00 93.62 83 SER A CA 1
ATOM 684 C C . SER A 1 83 ? -2.662 0.518 8.442 1.00 93.62 83 SER A C 1
ATOM 686 O O . SER A 1 83 ? -1.959 -0.113 7.654 1.00 93.62 83 SER A O 1
ATOM 688 N N . PHE A 1 84 ? -3.776 1.152 8.079 1.00 95.75 84 PHE A N 1
ATOM 689 C CA . PHE A 1 84 ? -4.243 1.227 6.703 1.00 95.75 84 PHE A CA 1
ATOM 690 C 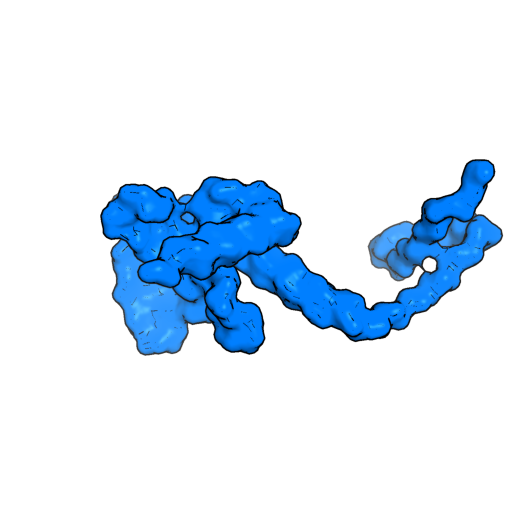C . PHE A 1 84 ? -3.274 2.009 5.810 1.00 95.75 84 PHE A C 1
ATOM 692 O O . PHE A 1 84 ? -2.846 1.487 4.783 1.00 95.75 84 PHE A O 1
ATOM 699 N N . GLU A 1 85 ? -2.875 3.214 6.221 1.00 95.25 85 GLU A N 1
ATOM 700 C CA . GLU A 1 85 ? -1.954 4.075 5.470 1.00 95.25 85 GLU A CA 1
ATOM 701 C C . GLU A 1 85 ? -0.605 3.392 5.245 1.00 95.25 85 GLU A C 1
ATOM 703 O O . GLU A 1 85 ? -0.067 3.432 4.144 1.00 95.25 85 GLU A O 1
ATOM 708 N N . ASN A 1 86 ? -0.086 2.666 6.238 1.00 95.62 86 ASN A N 1
ATOM 709 C CA . ASN A 1 86 ? 1.134 1.879 6.071 1.00 95.62 86 ASN A CA 1
ATOM 710 C C . ASN A 1 86 ? 1.004 0.828 4.959 1.00 95.62 86 ASN A C 1
ATOM 712 O O . ASN A 1 86 ? 1.927 0.647 4.163 1.00 95.62 86 ASN A O 1
ATOM 716 N N . GLN A 1 87 ? -0.135 0.138 4.882 1.00 95.50 87 GLN A N 1
ATOM 717 C CA . GLN A 1 87 ? -0.384 -0.860 3.838 1.00 95.50 87 GLN A CA 1
ATOM 718 C C . GLN A 1 87 ? -0.612 -0.210 2.473 1.00 95.50 87 GLN A C 1
ATOM 720 O O . GLN A 1 87 ? -0.101 -0.702 1.464 1.00 95.50 87 GLN A O 1
ATOM 725 N N . GLN A 1 88 ? -1.297 0.931 2.444 1.00 95.81 88 GLN A N 1
ATOM 726 C CA . GLN A 1 88 ? -1.471 1.734 1.242 1.00 95.81 88 GLN A CA 1
ATOM 727 C C . GLN A 1 88 ? -0.112 2.209 0.702 1.00 95.81 88 GLN A C 1
ATOM 729 O O . GLN A 1 88 ? 0.222 1.916 -0.443 1.00 95.81 88 GLN A O 1
ATOM 734 N N . ASN A 1 89 ? 0.729 2.809 1.548 1.00 95.94 89 ASN A N 1
ATOM 735 C CA . ASN A 1 89 ? 2.062 3.310 1.200 1.00 95.94 89 ASN A CA 1
ATOM 736 C C . ASN A 1 89 ? 2.999 2.199 0.715 1.00 95.94 89 ASN A C 1
ATOM 738 O O . ASN A 1 89 ? 3.719 2.359 -0.269 1.00 95.94 89 ASN A O 1
ATOM 742 N N . ARG A 1 90 ? 2.964 1.030 1.362 1.00 95.38 90 ARG A N 1
ATOM 743 C CA . ARG A 1 90 ? 3.695 -0.163 0.904 1.00 95.38 90 ARG A CA 1
ATOM 744 C C . ARG A 1 90 ? 3.279 -0.597 -0.500 1.00 95.38 90 ARG A C 1
ATOM 746 O O . ARG A 1 90 ? 4.120 -1.027 -1.286 1.00 95.38 90 ARG A O 1
ATOM 753 N N . THR A 1 91 ? 1.996 -0.472 -0.817 1.00 96.38 91 THR A N 1
ATOM 754 C CA . THR A 1 91 ? 1.462 -0.799 -2.144 1.00 96.38 91 THR A CA 1
ATOM 755 C C . THR A 1 91 ? 1.836 0.245 -3.177 1.00 96.38 91 THR A C 1
ATOM 757 O O . THR A 1 91 ? 2.206 -0.123 -4.288 1.00 96.38 91 THR A O 1
ATOM 760 N N . ALA A 1 92 ? 1.810 1.526 -2.801 1.00 95.62 92 ALA A N 1
ATOM 761 C CA . ALA A 1 92 ? 2.317 2.610 -3.632 1.00 95.62 92 ALA A CA 1
ATOM 762 C C . ALA A 1 92 ? 3.789 2.369 -3.991 1.00 95.62 92 ALA A C 1
ATOM 764 O O . ALA A 1 92 ? 4.134 2.402 -5.167 1.00 95.62 92 ALA A O 1
ATOM 765 N N . LYS A 1 93 ? 4.628 2.000 -3.008 1.00 95.25 93 LYS A N 1
ATOM 766 C CA . LYS A 1 93 ? 6.030 1.619 -3.245 1.00 95.25 93 LYS A CA 1
ATOM 767 C C . LYS A 1 93 ? 6.143 0.480 -4.261 1.00 95.25 93 LYS A C 1
ATOM 769 O O . LYS A 1 93 ? 6.886 0.608 -5.226 1.00 95.25 93 LYS A O 1
ATOM 774 N N . LEU A 1 94 ? 5.397 -0.614 -4.072 1.00 94.88 94 LEU A N 1
ATOM 775 C CA . LEU A 1 94 ? 5.402 -1.736 -5.020 1.00 94.88 94 LEU A CA 1
ATOM 776 C C . LEU A 1 94 ? 5.034 -1.286 -6.437 1.00 94.88 94 LEU A C 1
ATOM 778 O O . LEU A 1 94 ? 5.693 -1.690 -7.391 1.00 94.88 94 LEU A O 1
ATOM 782 N N . ARG A 1 95 ? 3.987 -0.470 -6.570 1.00 94.44 95 ARG A N 1
ATOM 783 C CA . ARG A 1 95 ? 3.535 0.047 -7.860 1.00 94.44 95 ARG A CA 1
ATOM 784 C C . ARG A 1 95 ? 4.619 0.884 -8.535 1.00 94.44 95 ARG A C 1
ATOM 786 O O . ARG A 1 95 ? 4.909 0.633 -9.700 1.00 94.44 95 ARG A O 1
ATOM 793 N N . THR A 1 96 ? 5.223 1.828 -7.815 1.00 93.44 96 THR A N 1
ATOM 794 C CA . THR A 1 96 ? 6.289 2.684 -8.350 1.00 93.44 96 THR A CA 1
ATOM 795 C C . THR A 1 96 ? 7.477 1.854 -8.829 1.00 93.44 96 THR A C 1
ATOM 797 O O . THR A 1 96 ? 7.892 2.005 -9.972 1.00 93.44 96 THR A O 1
ATOM 800 N N . GLU A 1 97 ? 7.953 0.898 -8.025 1.00 91.75 97 GLU A N 1
ATOM 801 C CA . GLU A 1 97 ? 9.057 0.004 -8.414 1.00 91.75 97 GLU A CA 1
ATOM 802 C C . GLU A 1 97 ? 8.735 -0.804 -9.681 1.00 91.75 97 GLU A C 1
ATOM 804 O O . GLU A 1 97 ? 9.580 -0.978 -10.562 1.00 91.75 97 GLU A O 1
ATOM 809 N N . TYR A 1 98 ? 7.493 -1.281 -9.806 1.00 90.12 98 TYR A N 1
ATOM 810 C CA . TYR A 1 98 ? 7.040 -1.995 -10.999 1.00 90.12 98 TYR A CA 1
ATOM 811 C C . TYR A 1 98 ? 7.024 -1.092 -12.236 1.00 90.12 98 TYR A C 1
ATOM 813 O O . TYR A 1 98 ? 7.492 -1.488 -13.306 1.00 90.12 98 TYR A O 1
ATOM 821 N N . GLU A 1 99 ? 6.472 0.115 -12.104 1.00 89.00 99 GLU A N 1
ATOM 822 C CA . GLU A 1 99 ? 6.382 1.089 -13.190 1.00 89.00 99 GLU A CA 1
ATOM 823 C C . GLU A 1 99 ? 7.771 1.560 -13.636 1.00 89.00 99 GLU A C 1
ATOM 825 O O . GLU A 1 99 ? 8.027 1.640 -14.838 1.00 89.00 99 GLU A O 1
ATOM 830 N N . ASP A 1 100 ? 8.687 1.792 -12.698 1.00 88.88 100 ASP A N 1
ATOM 831 C CA . ASP A 1 100 ? 10.057 2.214 -12.981 1.00 88.88 100 ASP A CA 1
ATOM 832 C C . ASP A 1 100 ? 10.856 1.122 -13.685 1.00 88.88 100 ASP A C 1
ATOM 834 O O . ASP A 1 100 ? 11.523 1.401 -14.682 1.00 88.88 100 ASP A O 1
ATOM 838 N N . ARG A 1 101 ? 10.745 -0.140 -13.246 1.00 85.75 101 ARG A N 1
ATOM 839 C CA . ARG A 1 101 ? 11.352 -1.272 -13.968 1.00 85.75 101 ARG A CA 1
ATOM 840 C C . ARG A 1 101 ? 10.830 -1.374 -15.397 1.00 85.75 101 ARG A C 1
ATOM 842 O O . ARG A 1 101 ? 11.605 -1.644 -16.308 1.00 85.75 101 ARG A O 1
ATOM 849 N N . ARG A 1 102 ? 9.539 -1.111 -15.605 1.00 83.50 102 ARG A N 1
ATOM 850 C CA . ARG A 1 102 ? 8.915 -1.138 -16.932 1.00 83.50 102 ARG A CA 1
ATOM 851 C C . ARG A 1 102 ? 9.376 0.026 -17.818 1.00 83.50 102 ARG A C 1
ATOM 853 O O . ARG A 1 102 ? 9.582 -0.172 -19.007 1.00 83.50 102 ARG A O 1
ATOM 860 N N . LYS A 1 103 ? 9.583 1.221 -17.250 1.00 81.88 103 LYS A N 1
ATOM 861 C CA . LYS A 1 103 ? 10.126 2.394 -17.966 1.00 81.88 103 LYS A CA 1
ATOM 862 C C . LYS A 1 103 ? 11.606 2.229 -18.319 1.00 81.88 103 LYS A C 1
ATOM 864 O O . LYS A 1 103 ? 11.996 2.583 -19.424 1.00 81.88 103 LYS A O 1
ATOM 869 N N . LYS A 1 104 ? 12.413 1.657 -17.417 1.00 73.19 104 LYS A N 1
ATOM 870 C CA . LYS A 1 104 ? 13.849 1.384 -17.630 1.00 73.19 104 LYS A CA 1
ATOM 871 C C . LYS A 1 104 ? 14.127 0.352 -18.734 1.00 73.19 104 LYS A C 1
ATOM 873 O O . LYS A 1 104 ? 15.257 0.261 -19.191 1.00 73.19 104 LYS A O 1
ATOM 878 N N . GLN A 1 105 ? 13.119 -0.410 -19.166 1.00 63.88 105 GLN A N 1
ATOM 879 C CA . GLN A 1 105 ? 13.207 -1.279 -20.348 1.00 63.88 105 GLN A CA 1
ATOM 880 C C . GLN A 1 105 ? 13.125 -0.506 -21.680 1.00 63.88 105 GLN A C 1
ATOM 882 O O . GLN A 1 105 ? 13.366 -1.092 -22.731 1.00 63.88 105 GLN A O 1
ATOM 887 N N . GLY A 1 106 ? 12.810 0.794 -21.663 1.00 61.31 106 GLY A N 1
ATOM 888 C CA . GLY A 1 106 ? 13.096 1.697 -22.780 1.00 61.31 106 GLY A CA 1
ATOM 889 C C . GLY A 1 106 ? 14.507 2.269 -22.646 1.00 61.31 106 GLY A C 1
ATOM 890 O O . GLY A 1 106 ? 14.916 2.570 -21.529 1.00 61.31 106 GLY A O 1
ATOM 891 N N . ASN A 1 107 ? 15.242 2.424 -23.758 1.00 56.62 107 ASN A N 1
ATOM 892 C CA . ASN A 1 107 ? 16.599 2.992 -23.766 1.00 56.62 107 ASN A CA 1
ATOM 893 C C . ASN A 1 107 ? 16.619 4.341 -23.033 1.00 56.62 107 ASN A C 1
ATOM 895 O O . ASN A 1 107 ? 16.082 5.321 -23.561 1.00 56.62 107 ASN A O 1
ATOM 899 N N . PRO A 1 108 ? 17.225 4.436 -21.841 1.00 58.75 108 PRO A N 1
ATOM 900 C CA . PRO A 1 108 ? 17.326 5.720 -21.192 1.00 58.75 108 PRO A CA 1
ATOM 901 C C . PRO A 1 108 ? 18.392 6.553 -21.915 1.00 58.75 108 PRO A C 1
ATOM 903 O O . PRO A 1 108 ? 19.523 6.114 -22.116 1.00 58.75 108 PRO A O 1
ATOM 906 N N . CYS A 1 109 ? 18.025 7.763 -22.334 1.00 49.78 109 CYS A N 1
ATOM 907 C CA . CYS A 1 109 ? 18.967 8.735 -22.878 1.00 49.78 109 CYS A CA 1
ATOM 908 C C . CYS A 1 109 ? 19.646 9.449 -21.706 1.00 49.78 109 CYS A C 1
ATOM 910 O O . CYS A 1 109 ? 19.116 10.418 -21.162 1.00 49.78 109 CYS A O 1
ATOM 912 N N . PHE A 1 110 ? 20.794 8.931 -21.284 1.00 54.84 110 PHE A N 1
ATOM 913 C CA . PHE A 1 110 ? 21.673 9.599 -20.331 1.00 54.84 110 PHE A CA 1
ATOM 914 C C . PHE A 1 110 ? 22.861 10.208 -21.079 1.00 54.84 110 PHE A C 1
ATOM 916 O O . PHE A 1 110 ? 23.339 9.638 -22.058 1.00 54.84 110 PHE A O 1
ATOM 923 N N . LYS A 1 111 ? 23.333 11.375 -20.630 1.00 58.41 111 LYS A N 1
ATOM 924 C CA . LYS A 1 111 ? 24.569 11.986 -21.134 1.00 58.41 111 LYS A CA 1
ATOM 925 C C . LYS A 1 111 ? 25.729 11.553 -20.239 1.00 58.41 111 LYS A C 1
ATOM 927 O O . LYS A 1 111 ? 25.632 11.685 -19.021 1.00 58.41 111 LYS A O 1
ATOM 932 N N . GLU A 1 112 ? 26.785 11.019 -20.843 1.00 59.56 112 GLU A N 1
ATOM 933 C CA . GLU A 1 112 ? 28.012 10.646 -20.135 1.00 59.56 112 GLU A CA 1
ATOM 934 C C . GLU A 1 112 ? 28.811 11.899 -19.746 1.00 59.56 112 GLU A C 1
ATOM 936 O O . GLU A 1 112 ? 28.861 12.864 -20.509 1.00 59.56 112 GLU A O 1
ATOM 941 N N . VAL A 1 113 ? 29.424 11.875 -18.560 1.00 63.62 113 VAL A N 1
ATOM 942 C CA . VAL A 1 113 ? 30.343 12.912 -18.071 1.00 63.62 113 VAL A CA 1
ATOM 943 C C . VAL A 1 113 ? 31.747 12.315 -17.989 1.00 63.62 113 VAL A C 1
ATOM 945 O O . VAL A 1 113 ? 31.915 11.200 -17.493 1.00 63.62 113 VAL A O 1
ATOM 948 N N . ASP A 1 114 ? 32.744 13.044 -18.488 1.00 69.00 114 ASP A N 1
ATOM 949 C CA . ASP A 1 114 ? 34.157 12.651 -18.456 1.00 69.00 114 ASP A CA 1
ATOM 950 C C . ASP A 1 114 ? 34.820 13.066 -17.121 1.00 69.00 114 ASP A C 1
ATOM 952 O O . ASP A 1 114 ? 34.496 14.113 -16.557 1.00 69.00 114 ASP A O 1
ATOM 956 N N . LYS A 1 115 ? 35.795 12.286 -16.623 1.00 65.38 115 LYS A N 1
ATOM 957 C CA . LYS A 1 115 ? 36.480 12.494 -15.321 1.00 65.38 115 LYS A CA 1
ATOM 958 C C . LYS A 1 115 ? 37.145 13.873 -15.199 1.00 65.38 115 LYS A C 1
ATOM 960 O O . LYS A 1 115 ? 37.356 14.375 -14.101 1.00 65.38 115 LYS A O 1
ATOM 965 N N . LYS A 1 116 ? 37.495 14.503 -16.323 1.00 66.06 116 LYS A N 1
ATOM 966 C CA . LYS A 1 116 ? 38.141 15.827 -16.354 1.00 66.06 116 LYS A CA 1
ATOM 967 C C . LYS A 1 116 ? 37.186 16.983 -16.043 1.00 66.06 116 LYS A C 1
ATOM 969 O O . LYS A 1 116 ? 37.654 18.055 -15.673 1.00 66.06 116 LYS A O 1
ATOM 974 N N . GLU A 1 117 ? 35.879 16.775 -16.179 1.00 64.69 117 GLU A N 1
ATOM 975 C CA . GLU A 1 117 ? 34.860 17.813 -15.973 1.00 64.69 117 GLU A CA 1
ATOM 976 C C . GLU A 1 117 ? 34.224 17.753 -14.573 1.00 64.69 117 GLU A C 1
ATOM 978 O O . GLU A 1 117 ? 33.399 18.598 -14.226 1.00 64.69 117 GLU A O 1
ATOM 983 N N . GLU A 1 118 ? 34.662 16.809 -13.732 1.00 63.06 118 GLU A N 1
ATOM 984 C CA . GLU A 1 118 ? 34.132 16.556 -12.387 1.00 63.06 118 GLU A CA 1
ATOM 985 C C . GLU A 1 118 ? 34.266 17.770 -11.445 1.00 63.06 118 GLU A C 1
ATOM 987 O O . GLU A 1 118 ? 33.379 18.054 -10.642 1.00 63.06 118 GLU A O 1
ATOM 992 N N . SER A 1 119 ? 35.333 18.561 -11.600 1.00 65.50 119 SER A N 1
ATOM 993 C CA . SER A 1 119 ? 35.586 19.781 -10.817 1.00 65.50 119 SER A CA 1
ATOM 994 C C . SER A 1 119 ? 34.691 20.967 -11.195 1.00 65.50 119 SER A C 1
ATOM 996 O O . SER A 1 119 ? 34.628 21.948 -10.455 1.00 65.50 119 SER A O 1
ATOM 998 N N . THR A 1 120 ? 34.005 20.889 -12.339 1.00 69.75 120 THR A N 1
ATOM 999 C CA . THR A 1 120 ? 33.095 21.937 -12.835 1.00 69.75 120 THR A CA 1
ATOM 1000 C C . THR A 1 120 ? 31.629 21.571 -12.580 1.00 69.75 120 THR A C 1
ATOM 1002 O O . THR A 1 120 ? 30.720 22.325 -12.937 1.00 69.75 120 THR A O 1
ATOM 1005 N N . LEU A 1 121 ? 31.379 20.414 -11.954 1.00 66.81 121 LEU A N 1
ATOM 1006 C CA . LEU A 1 121 ? 30.032 19.960 -11.646 1.00 66.81 121 LEU A CA 1
ATOM 1007 C C . LEU A 1 121 ? 29.394 20.870 -10.604 1.00 66.81 121 LEU A C 1
ATOM 1009 O O . LEU A 1 121 ? 29.968 21.188 -9.561 1.00 66.81 121 LEU A O 1
ATOM 1013 N N . ARG A 1 122 ? 28.169 21.286 -10.904 1.00 71.69 122 ARG A N 1
ATOM 1014 C CA . ARG A 1 122 ? 27.354 22.072 -9.986 1.00 71.69 122 ARG A CA 1
ATOM 1015 C C . ARG A 1 122 ? 26.604 21.153 -9.020 1.00 71.69 122 ARG A C 1
ATOM 1017 O O . ARG A 1 122 ? 26.380 19.983 -9.341 1.00 71.69 122 ARG A O 1
ATOM 1024 N N . PRO A 1 123 ? 26.200 21.663 -7.844 1.00 74.19 123 PRO A N 1
ATOM 1025 C CA . PRO A 1 123 ? 25.424 20.894 -6.878 1.00 74.19 123 PRO A CA 1
ATOM 1026 C C . PRO A 1 123 ? 24.162 20.265 -7.488 1.00 74.19 123 PRO A C 1
ATOM 1028 O O . PRO A 1 123 ? 23.549 20.834 -8.388 1.00 74.19 123 PRO A O 1
ATOM 1031 N N . ALA A 1 124 ? 23.710 19.134 -6.937 1.00 68.06 124 ALA A N 1
ATOM 1032 C CA . ALA A 1 124 ? 22.571 18.367 -7.461 1.00 68.06 124 ALA A CA 1
ATOM 1033 C C . ALA A 1 124 ? 21.255 19.162 -7.591 1.00 68.06 124 ALA A C 1
ATOM 1035 O O . ALA A 1 124 ? 20.420 18.837 -8.433 1.00 68.06 124 ALA A O 1
ATOM 1036 N N . TYR A 1 125 ? 21.067 20.203 -6.768 1.00 69.56 125 TYR A N 1
ATOM 1037 C CA . TYR A 1 125 ? 19.904 21.095 -6.848 1.00 69.56 125 TYR A CA 1
ATOM 1038 C C . TYR A 1 125 ? 19.946 22.035 -8.064 1.00 69.56 125 TYR A C 1
ATOM 1040 O O . TYR A 1 125 ? 18.912 22.575 -8.448 1.00 69.56 125 TYR A O 1
ATOM 1048 N N . GLU A 1 126 ? 21.120 22.214 -8.671 1.00 71.56 126 GLU A N 1
ATOM 1049 C CA . GLU A 1 126 ? 21.316 22.939 -9.928 1.00 71.56 126 GLU A CA 1
ATOM 1050 C C . GLU A 1 126 ? 21.357 21.982 -11.131 1.00 71.56 126 GLU A C 1
ATOM 1052 O O . GLU A 1 126 ? 20.872 22.343 -12.203 1.00 71.56 126 GLU A O 1
ATOM 1057 N N . SER A 1 127 ? 21.896 20.761 -10.973 1.00 53.09 127 SER A N 1
ATOM 1058 C CA . SER A 1 127 ? 22.008 19.764 -12.059 1.00 53.09 127 SER A CA 1
ATOM 1059 C C . SER A 1 127 ? 22.440 18.361 -11.585 1.00 53.09 127 SER A C 1
ATOM 1061 O O . SER A 1 127 ? 23.234 18.256 -10.659 1.00 53.09 127 SER A O 1
ATOM 1063 N N . VAL A 1 128 ? 21.990 17.282 -12.253 1.00 56.78 128 VAL A N 1
ATOM 1064 C CA . VAL A 1 128 ? 22.278 15.863 -11.903 1.00 56.78 128 VAL A CA 1
ATOM 1065 C C . VAL A 1 128 ? 23.130 15.164 -12.982 1.00 56.78 128 VAL A C 1
ATOM 1067 O O . VAL A 1 128 ? 22.870 15.348 -14.171 1.00 56.78 128 VAL A O 1
ATOM 1070 N N . TYR A 1 129 ? 24.095 14.323 -12.574 1.00 60.91 129 TYR A N 1
ATOM 1071 C CA . TYR A 1 129 ? 25.096 13.665 -13.439 1.00 60.91 129 TYR A CA 1
ATOM 1072 C C . TYR A 1 129 ? 25.325 12.179 -13.075 1.00 60.91 129 TYR A C 1
ATOM 1074 O O . TYR A 1 129 ? 25.004 11.767 -11.962 1.00 60.91 129 TYR A O 1
ATOM 1082 N N . PHE A 1 130 ? 25.898 11.379 -13.991 1.00 56.94 130 PHE A N 1
ATOM 1083 C CA . PHE A 1 130 ? 26.337 9.992 -13.737 1.00 56.94 130 PHE A CA 1
ATOM 1084 C C . PHE A 1 130 ? 27.861 9.902 -13.588 1.00 56.94 130 PHE A C 1
ATOM 1086 O O . PHE A 1 130 ? 28.588 10.531 -14.352 1.00 56.94 130 PHE A O 1
ATOM 1093 N N . VAL A 1 131 ? 28.328 9.054 -12.666 1.00 55.03 131 VAL A N 1
ATOM 1094 C CA . VAL A 1 131 ? 29.748 8.715 -12.466 1.00 55.03 131 VAL A CA 1
ATOM 1095 C C . VAL A 1 131 ? 29.963 7.257 -12.879 1.00 55.03 131 VAL A C 1
ATOM 1097 O O . VAL A 1 131 ? 29.207 6.383 -12.453 1.00 55.03 131 VAL A O 1
ATOM 1100 N N . LYS A 1 132 ? 30.971 6.970 -13.715 1.00 53.97 132 LYS A N 1
ATOM 1101 C CA . LYS A 1 132 ? 31.394 5.586 -13.992 1.00 53.97 132 LYS A CA 1
ATOM 1102 C C . LYS A 1 132 ? 32.280 5.094 -12.845 1.00 53.97 132 LYS A C 1
ATOM 1104 O O . LYS A 1 132 ? 33.405 5.564 -12.699 1.00 53.97 132 LYS A O 1
ATOM 1109 N N . GLU A 1 133 ? 31.801 4.126 -12.065 1.00 53.16 133 GLU A N 1
ATOM 1110 C CA . GLU A 1 133 ? 32.686 3.317 -11.221 1.00 53.16 133 GLU A CA 1
ATOM 1111 C C . GLU A 1 133 ? 33.408 2.287 -12.096 1.00 53.16 133 GLU A C 1
ATOM 1113 O O . GLU A 1 133 ? 32.790 1.372 -12.641 1.00 53.16 133 GLU A O 1
ATOM 1118 N N . GLY A 1 134 ? 34.722 2.464 -12.243 1.00 49.91 134 GLY A N 1
ATOM 1119 C CA . GLY A 1 134 ? 35.606 1.490 -12.878 1.00 49.91 134 GLY A CA 1
ATOM 1120 C C . GLY A 1 134 ? 36.875 2.111 -13.452 1.00 49.91 134 GLY A C 1
ATOM 1121 O O . GLY A 1 134 ? 36.854 2.608 -14.570 1.00 49.91 134 GLY A O 1
ATOM 1122 N N . GLU A 1 135 ? 37.943 2.120 -12.654 1.00 40.31 135 GLU A N 1
ATOM 1123 C CA . GLU A 1 135 ? 39.303 1.653 -12.995 1.00 40.31 135 GLU A CA 1
ATOM 1124 C C . GLU A 1 135 ? 40.204 1.983 -11.793 1.00 40.31 135 GLU A C 1
ATOM 1126 O O . GLU A 1 135 ? 40.620 3.130 -11.610 1.00 40.31 135 GLU A O 1
ATOM 1131 N N . VAL A 1 136 ? 40.383 0.978 -10.926 1.00 39.09 136 VAL A N 1
ATOM 1132 C CA . VAL A 1 136 ? 41.557 0.857 -10.046 1.00 39.09 136 VAL A CA 1
ATOM 1133 C C . VAL A 1 136 ? 42.697 0.319 -10.895 1.00 39.09 136 VAL A C 1
ATOM 1135 O O . VAL A 1 136 ? 42.413 -0.616 -11.679 1.00 39.09 136 VAL A O 1
#

InterPro domains:
  IPR010461 Competence protein ComK [PF06338] (5-102)
  IPR010461 Competence protein ComK [PIRSF011560] (4-133)

Foldseek 3Di:
DCVVVVVVQQVVQCVQQVDNFQAWGDPDLPVQAIWTWLDGPPDPLTDIDRLVFFPDWDADPVQWIWTAGPVRDIDIGPHHPVSVVVRSVSRVSSSVSVVVVVVVVPDDDADADDPVCVVVDDDVVVHDHDDDPDDD

Sequence (136 aa):
MCYERFFGRKEGTKELTHITHKAPIAISPADQLYFFPTYSYSRKECAWLSHFYIESNKELKDGNLIIRFINGFAVKLEISKTSFENQQNRTAKLRTEYEDRRKKQGNPCFKEVDKKEESTLRPAYESVYFVKEGEV